Protein AF-A0A2H6N900-F1 (afdb_monomer_lite)

Organism: NCBI:txid3147026

Sequence (113 aa):
GYIKDLFTCTIKRLKAADIDQEVKERAISCMGQIICSLGDNLGSDLSNTLQIFLERLKNEITRLTTVKALTLIAGSPLKIDLRPVLGEGVPILASFLRKNQRALKLGTLSALD

Secondary structure (DSSP, 8-state):
-HHHHHHHHHHHHHH-SSS-HHHHHHHHHHHHHHHHHHGGG-THHHHHHHHHHHHHHHSTTTHHHHHHHHHHHHT-TT----HHHHHHHHHHHHHHTTSS-HHHHHHHHHHH-

pLDDT: mean 94.92, std 4.17, range [68.88, 98.56]

InterPro domains:
  IPR011989 Armadillo-like helical [G3DSA:1.25.10.10] (1-113)
  IPR016024 Armadillo-type fold [SSF48371] (2-112)
  IPR039852 Cullin-associated NEDD8-dissociated protein 1/2 [PTHR12696] (2-113)

Structure (mmCIF, N/CA/C/O backbone):
data_AF-A0A2H6N900-F1
#
_entry.id   AF-A0A2H6N900-F1
#
loop_
_atom_site.group_PDB
_atom_site.id
_atom_site.type_symbol
_atom_site.label_atom_id
_atom_site.label_alt_id
_atom_site.label_comp_id
_atom_site.label_asym_id
_atom_site.label_entity_id
_atom_site.label_seq_id
_atom_site.pdbx_PDB_ins_code
_atom_site.Cartn_x
_atom_site.Cartn_y
_atom_site.Cartn_z
_atom_site.occupancy
_atom_site.B_iso_or_equiv
_atom_site.auth_seq_id
_atom_site.auth_comp_id
_atom_site.auth_asym_id
_atom_site.auth_atom_id
_atom_site.pdbx_PDB_model_num
ATOM 1 N N . GLY A 1 1 ? 17.121 8.178 -16.955 1.00 68.88 1 GLY A N 1
ATOM 2 C CA . GLY A 1 1 ? 16.145 7.497 -17.829 1.00 68.88 1 GLY A CA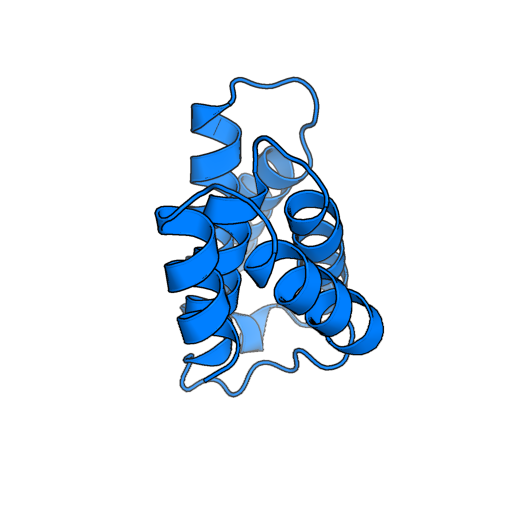 1
ATOM 3 C C . GLY A 1 1 ? 14.810 7.632 -17.151 1.00 68.88 1 GLY A C 1
ATOM 4 O O . GLY A 1 1 ? 14.747 7.318 -15.969 1.00 68.88 1 GLY A O 1
ATOM 5 N N . TYR A 1 2 ? 13.792 8.138 -17.850 1.00 85.38 2 TYR A N 1
ATOM 6 C CA . TYR A 1 2 ? 12.626 8.788 -17.232 1.00 85.38 2 TYR A CA 1
ATOM 7 C C . TYR A 1 2 ? 11.953 7.995 -16.096 1.00 85.38 2 TYR A C 1
ATOM 9 O O . TYR A 1 2 ? 11.584 8.592 -15.091 1.00 85.38 2 TYR A O 1
ATOM 17 N N . ILE A 1 3 ? 11.876 6.661 -16.192 1.00 85.25 3 ILE A N 1
ATOM 18 C CA . ILE A 1 3 ? 11.334 5.785 -15.132 1.00 85.25 3 ILE A CA 1
ATOM 19 C C . ILE A 1 3 ? 12.138 5.906 -13.829 1.00 85.25 3 ILE A C 1
ATOM 21 O O . ILE A 1 3 ? 11.573 6.147 -12.763 1.00 85.25 3 ILE A O 1
ATOM 25 N N . LYS A 1 4 ? 13.468 5.783 -13.911 1.00 86.50 4 LYS A N 1
ATOM 26 C CA . LYS A 1 4 ? 14.364 5.869 -12.750 1.00 86.50 4 LYS A CA 1
ATOM 27 C C . LYS A 1 4 ? 14.331 7.261 -12.125 1.00 86.50 4 LYS A C 1
ATOM 29 O O . LYS A 1 4 ? 14.377 7.376 -10.903 1.00 86.50 4 LYS A O 1
ATOM 34 N N . ASP A 1 5 ? 14.220 8.301 -12.945 1.00 90.00 5 ASP A N 1
ATOM 35 C CA . ASP A 1 5 ? 14.194 9.690 -12.478 1.00 90.00 5 ASP A CA 1
ATOM 36 C C . ASP A 1 5 ? 12.870 9.997 -11.751 1.00 90.00 5 ASP A C 1
ATOM 38 O O . ASP A 1 5 ? 12.887 10.525 -10.635 1.00 90.00 5 ASP A O 1
ATOM 42 N N . LEU A 1 6 ? 11.733 9.562 -12.315 1.00 91.00 6 LEU A N 1
ATOM 43 C CA . LEU A 1 6 ? 10.413 9.640 -11.675 1.00 91.00 6 LEU A CA 1
ATOM 44 C C . LEU A 1 6 ? 10.385 8.876 -10.347 1.00 91.00 6 LEU A C 1
ATOM 46 O O . LEU A 1 6 ? 10.002 9.437 -9.319 1.00 91.00 6 LEU A O 1
ATOM 50 N N . PHE A 1 7 ? 10.848 7.624 -10.344 1.00 94.12 7 PHE A N 1
ATOM 51 C CA . PHE A 1 7 ? 10.925 6.816 -9.129 1.00 94.12 7 PHE A CA 1
ATOM 52 C C . PHE A 1 7 ? 11.801 7.486 -8.060 1.00 94.12 7 PHE A C 1
ATOM 54 O O . PHE A 1 7 ? 11.371 7.640 -6.917 1.00 94.12 7 PHE A O 1
ATOM 61 N N . THR A 1 8 ? 13.001 7.948 -8.433 1.00 92.81 8 THR A N 1
ATOM 62 C CA . THR A 1 8 ? 13.982 8.542 -7.508 1.00 92.81 8 THR A CA 1
ATOM 63 C C . THR A 1 8 ? 13.465 9.819 -6.847 1.00 92.81 8 THR A C 1
ATOM 65 O O . THR A 1 8 ? 13.717 10.058 -5.662 1.00 92.81 8 THR A O 1
ATOM 68 N N . CYS A 1 9 ? 12.734 10.657 -7.579 1.00 92.12 9 CYS A N 1
ATOM 69 C CA . CYS A 1 9 ? 12.135 11.860 -7.007 1.00 92.12 9 CYS A CA 1
ATOM 70 C C . CYS A 1 9 ? 10.997 11.515 -6.035 1.00 92.12 9 CYS A C 1
ATOM 72 O O . CYS A 1 9 ? 10.939 12.068 -4.932 1.00 92.12 9 CYS A O 1
ATOM 74 N N . THR A 1 10 ? 10.137 10.562 -6.396 1.00 94.31 10 THR A N 1
ATOM 75 C CA . THR A 1 10 ? 8.979 10.183 -5.576 1.00 94.31 10 THR A CA 1
ATOM 76 C C . THR A 1 10 ? 9.384 9.405 -4.323 1.00 94.31 10 THR A C 1
ATOM 78 O O . THR A 1 10 ? 8.870 9.686 -3.239 1.00 94.31 10 THR A O 1
ATOM 81 N N . ILE A 1 11 ? 10.356 8.488 -4.412 1.00 95.31 11 ILE A N 1
ATOM 82 C CA . ILE A 1 11 ? 10.799 7.670 -3.269 1.00 95.31 11 ILE A CA 1
ATOM 83 C C . ILE A 1 11 ? 11.407 8.525 -2.148 1.00 95.31 11 ILE A C 1
ATOM 85 O O . ILE A 1 11 ? 11.205 8.228 -0.971 1.00 95.31 11 ILE A O 1
ATOM 89 N N . LYS A 1 12 ? 12.088 9.631 -2.487 1.00 94.69 12 LYS A N 1
ATOM 90 C CA . LYS A 1 12 ? 12.606 10.595 -1.500 1.00 94.69 12 LYS A CA 1
ATOM 91 C C . LYS A 1 12 ? 11.477 11.209 -0.672 1.00 94.69 12 LYS A C 1
ATOM 93 O O . LYS A 1 12 ? 11.602 11.317 0.545 1.00 94.69 12 LYS A O 1
ATOM 98 N N . ARG A 1 13 ? 10.364 11.574 -1.317 1.00 93.94 13 ARG A N 1
ATOM 99 C CA . ARG A 1 13 ? 9.182 12.130 -0.638 1.00 93.94 13 ARG A CA 1
ATOM 100 C C . ARG A 1 13 ? 8.422 11.064 0.144 1.00 93.94 13 ARG A C 1
ATOM 102 O O . A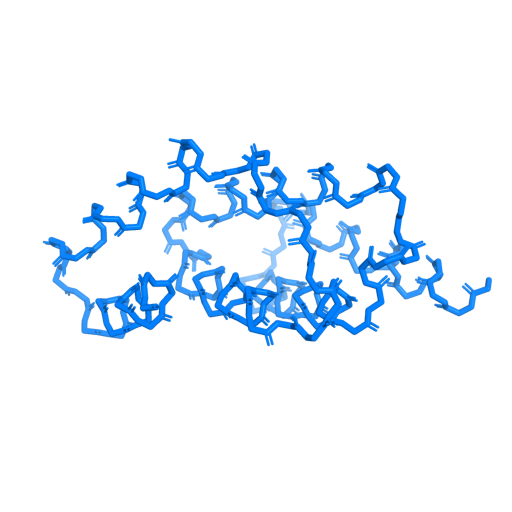RG A 1 13 ? 8.009 11.331 1.264 1.00 93.94 13 ARG A O 1
ATOM 109 N N . LEU A 1 14 ? 8.313 9.850 -0.394 1.00 94.31 14 LEU A N 1
ATOM 110 C CA . LEU A 1 14 ? 7.649 8.730 0.277 1.00 94.31 14 LEU A CA 1
ATOM 111 C C . LEU A 1 14 ? 8.353 8.319 1.585 1.00 94.31 14 LEU A C 1
ATOM 113 O O . LEU A 1 14 ? 7.695 7.950 2.561 1.00 94.31 14 LEU A O 1
ATOM 117 N N . LYS A 1 15 ? 9.689 8.401 1.622 1.00 93.62 15 LYS A N 1
ATOM 118 C CA . LYS A 1 15 ? 10.508 8.097 2.808 1.00 93.62 15 LYS A CA 1
ATOM 119 C C . LYS A 1 15 ? 10.503 9.213 3.857 1.00 93.62 15 LYS A C 1
ATOM 121 O O . LYS A 1 15 ? 10.711 8.930 5.033 1.00 93.62 15 LYS A O 1
ATOM 126 N N . ALA A 1 16 ? 10.246 10.460 3.468 1.00 91.69 16 ALA A N 1
ATOM 127 C CA . ALA A 1 16 ? 10.325 11.596 4.379 1.00 91.69 16 ALA A CA 1
ATOM 128 C C . ALA A 1 16 ? 9.275 11.507 5.505 1.00 91.69 16 ALA A C 1
ATOM 130 O O . ALA A 1 16 ? 8.072 11.398 5.262 1.00 91.69 16 ALA A O 1
ATOM 131 N N . ALA A 1 17 ? 9.739 11.545 6.756 1.00 80.50 17 ALA A N 1
ATOM 132 C CA . ALA A 1 17 ? 8.877 11.517 7.936 1.00 80.50 17 ALA A CA 1
ATOM 133 C C . ALA A 1 17 ? 8.423 12.919 8.366 1.00 80.50 17 ALA A C 1
ATOM 135 O O . ALA A 1 17 ? 7.294 13.068 8.829 1.00 80.50 17 ALA A O 1
ATOM 136 N N . ASP A 1 18 ? 9.262 13.934 8.157 1.00 86.88 18 ASP A N 1
ATOM 137 C CA . ASP A 1 18 ? 9.040 15.308 8.617 1.00 86.88 18 ASP A CA 1
ATOM 138 C C . ASP A 1 18 ? 8.730 16.247 7.445 1.00 86.88 18 ASP A C 1
ATOM 140 O O . ASP A 1 18 ? 9.508 17.108 7.046 1.00 86.88 18 ASP A O 1
ATOM 144 N N . ILE A 1 19 ? 7.604 15.967 6.796 1.00 90.50 19 ILE A N 1
ATOM 145 C CA . ILE A 1 19 ? 7.022 16.811 5.755 1.00 90.50 19 ILE A CA 1
ATOM 146 C C . ILE A 1 19 ? 5.518 16.906 5.983 1.00 90.50 19 ILE A C 1
ATOM 148 O O . ILE A 1 19 ? 4.923 16.069 6.679 1.00 90.50 19 ILE A O 1
ATOM 152 N N . ASP A 1 20 ? 4.929 17.912 5.351 1.00 93.75 20 ASP A N 1
ATOM 153 C CA . ASP A 1 20 ? 3.497 18.157 5.353 1.00 93.75 20 ASP A CA 1
ATOM 154 C C . ASP A 1 20 ? 2.675 16.909 4.967 1.00 93.75 20 ASP A C 1
ATOM 156 O O . ASP A 1 20 ? 3.090 16.085 4.140 1.00 93.75 20 ASP A O 1
ATOM 160 N N . GLN A 1 21 ? 1.508 16.760 5.599 1.00 91.56 21 GLN A N 1
ATOM 161 C CA . GLN A 1 21 ? 0.627 15.608 5.418 1.00 91.56 21 GLN A CA 1
ATOM 162 C C . GLN A 1 21 ? 0.160 15.457 3.967 1.00 91.56 21 GLN A C 1
ATOM 164 O O . GLN A 1 21 ? 0.190 14.342 3.439 1.00 91.56 21 GLN A O 1
ATOM 169 N N . GLU A 1 22 ? -0.241 16.547 3.313 1.00 93.81 22 GLU A N 1
ATOM 170 C CA . GLU A 1 22 ? -0.738 16.495 1.939 1.00 93.81 22 GLU A CA 1
ATOM 171 C C . GLU A 1 22 ? 0.370 16.006 1.002 1.00 93.81 22 GLU A C 1
ATOM 173 O O . GLU A 1 22 ? 0.152 15.147 0.144 1.00 93.81 22 GLU A O 1
ATOM 178 N N . VAL A 1 23 ? 1.605 16.458 1.235 1.00 93.69 23 VAL A N 1
ATOM 179 C CA . VAL A 1 23 ? 2.773 16.008 0.469 1.00 93.69 23 VAL A CA 1
ATOM 180 C C . VAL A 1 23 ? 3.043 14.513 0.681 1.00 93.69 23 VAL A C 1
ATOM 182 O O . VAL A 1 23 ? 3.361 13.815 -0.287 1.00 93.69 23 VAL A O 1
ATOM 185 N N . LYS A 1 24 ? 2.871 13.979 1.901 1.00 93.19 24 LYS A N 1
ATOM 186 C CA . LYS A 1 24 ? 2.988 12.527 2.165 1.00 93.19 24 LYS A CA 1
ATOM 187 C C . LYS A 1 24 ? 1.946 11.733 1.392 1.00 93.19 24 LYS A C 1
ATOM 189 O O . LYS A 1 24 ? 2.281 10.752 0.728 1.00 93.19 24 LYS A O 1
ATOM 194 N N . GLU A 1 25 ? 0.689 12.156 1.457 1.00 96.12 25 GLU A N 1
ATOM 195 C CA . GLU A 1 25 ? -0.415 11.477 0.777 1.00 96.12 25 GLU A CA 1
ATOM 196 C C . GLU A 1 25 ? -0.252 11.517 -0.749 1.00 96.12 25 GLU A C 1
ATOM 198 O O . GLU A 1 25 ? -0.473 10.508 -1.436 1.00 96.12 25 GLU A O 1
ATOM 203 N N . ARG A 1 26 ? 0.223 12.645 -1.289 1.00 97.00 26 ARG A N 1
ATOM 204 C CA . ARG A 1 26 ? 0.577 12.771 -2.707 1.00 97.00 26 ARG A CA 1
ATOM 205 C C . ARG A 1 26 ? 1.743 11.871 -3.092 1.00 97.00 26 ARG A C 1
ATOM 207 O O . ARG A 1 26 ? 1.671 11.242 -4.146 1.00 97.00 26 ARG A O 1
ATOM 214 N N . ALA A 1 27 ? 2.766 11.744 -2.249 1.00 97.12 27 ALA A N 1
ATOM 215 C CA . ALA A 1 27 ? 3.887 10.841 -2.502 1.00 97.12 27 ALA A CA 1
ATOM 216 C C . ALA A 1 27 ? 3.450 9.366 -2.537 1.00 97.12 27 ALA A C 1
ATOM 218 O O . ALA A 1 27 ? 3.867 8.634 -3.434 1.00 97.12 27 ALA A O 1
ATOM 219 N N . ILE A 1 28 ? 2.572 8.943 -1.618 1.00 98.25 28 ILE A N 1
ATOM 220 C CA . ILE A 1 28 ? 1.998 7.584 -1.601 1.00 98.25 28 ILE A CA 1
ATOM 221 C C . ILE A 1 28 ? 1.193 7.329 -2.874 1.00 98.25 28 ILE A C 1
ATOM 223 O O . ILE A 1 28 ? 1.415 6.333 -3.560 1.00 98.25 28 ILE A O 1
ATOM 227 N N . SER A 1 29 ? 0.297 8.254 -3.224 1.00 98.19 29 SER A N 1
ATOM 228 C CA . SER A 1 29 ? -0.550 8.131 -4.415 1.00 98.19 29 SER A CA 1
ATOM 229 C C . SER A 1 29 ? 0.283 8.077 -5.700 1.00 98.19 29 SER A C 1
ATOM 231 O O . SER A 1 29 ? 0.051 7.231 -6.560 1.00 98.19 29 SER A O 1
ATOM 233 N N . CYS A 1 30 ? 1.287 8.953 -5.812 1.00 97.75 30 CYS A N 1
ATOM 234 C CA . CYS A 1 30 ? 2.193 9.003 -6.955 1.00 97.75 30 CYS A CA 1
ATOM 235 C C . CYS A 1 30 ? 3.024 7.721 -7.070 1.00 97.75 30 CYS A C 1
ATOM 237 O O . CYS A 1 30 ? 3.100 7.144 -8.153 1.00 97.75 30 CYS A O 1
ATOM 239 N N . MET A 1 31 ? 3.589 7.223 -5.966 1.00 98.19 31 MET A N 1
ATOM 240 C CA . MET A 1 31 ? 4.336 5.966 -6.004 1.00 98.19 31 MET A CA 1
ATOM 241 C C . MET A 1 31 ? 3.429 4.777 -6.338 1.00 98.19 31 MET A C 1
ATOM 243 O O . MET A 1 31 ? 3.843 3.893 -7.080 1.00 98.19 31 MET A O 1
ATOM 247 N N . GLY A 1 32 ? 2.180 4.775 -5.862 1.00 98.00 32 GLY A N 1
ATOM 248 C CA . GLY A 1 32 ? 1.197 3.754 -6.222 1.00 98.00 32 GLY A CA 1
ATOM 249 C C . GLY A 1 32 ? 0.951 3.696 -7.730 1.00 98.00 32 GLY A C 1
ATOM 250 O O . GLY A 1 32 ? 0.953 2.614 -8.309 1.00 98.00 32 GLY A O 1
ATOM 251 N N . GLN A 1 33 ? 0.834 4.856 -8.381 1.00 97.69 33 GLN A N 1
ATOM 252 C CA . GLN A 1 33 ? 0.715 4.958 -9.841 1.00 97.69 33 GLN A CA 1
ATOM 253 C C . GLN A 1 33 ? 1.976 4.485 -10.575 1.00 97.69 33 GLN A C 1
ATOM 255 O O . GLN A 1 33 ? 1.869 3.770 -11.572 1.00 97.69 33 GLN A O 1
ATOM 260 N N . ILE A 1 34 ? 3.163 4.839 -10.066 1.00 96.62 34 ILE A N 1
ATOM 261 C CA . ILE A 1 34 ? 4.443 4.373 -10.619 1.00 96.62 34 ILE A CA 1
ATOM 262 C C . ILE A 1 34 ? 4.518 2.845 -10.553 1.00 96.62 34 ILE A C 1
ATOM 264 O O . ILE A 1 34 ? 4.797 2.220 -11.567 1.00 96.62 34 ILE A O 1
ATOM 268 N N . ILE A 1 35 ? 4.219 2.229 -9.406 1.00 97.00 35 ILE A N 1
ATOM 269 C CA . ILE A 1 35 ? 4.236 0.764 -9.269 1.00 97.00 35 ILE A CA 1
ATOM 270 C C . ILE A 1 35 ? 3.166 0.123 -10.165 1.00 97.00 35 ILE A C 1
ATOM 272 O O . ILE A 1 35 ? 3.449 -0.858 -10.846 1.00 97.00 35 ILE A O 1
ATOM 276 N N . CYS A 1 36 ? 1.956 0.686 -10.206 1.00 97.06 36 CYS A N 1
ATOM 277 C CA . CYS A 1 36 ? 0.862 0.171 -11.028 1.00 97.06 36 CYS A CA 1
ATOM 278 C C . CYS A 1 36 ? 1.195 0.167 -12.528 1.00 97.06 36 CYS A C 1
ATOM 280 O O . CYS A 1 36 ? 0.762 -0.740 -13.236 1.00 97.06 36 CYS A O 1
ATOM 282 N N . SER A 1 37 ? 1.933 1.172 -13.005 1.00 95.81 37 SER A N 1
ATOM 283 C CA . SER A 1 37 ? 2.197 1.375 -14.436 1.00 95.81 37 SER A CA 1
ATOM 284 C C . SER A 1 37 ? 3.571 0.882 -14.888 1.00 95.81 37 SER A C 1
ATOM 286 O O . SER A 1 37 ? 3.754 0.618 -16.069 1.00 95.81 37 SER A O 1
ATOM 288 N N . LEU A 1 38 ? 4.544 0.815 -13.974 1.00 94.62 38 LEU A N 1
ATOM 289 C CA . LEU A 1 38 ? 5.969 0.618 -14.277 1.00 94.62 38 LEU A CA 1
ATOM 290 C C . LEU A 1 38 ? 6.653 -0.362 -13.306 1.00 94.62 38 LEU A C 1
ATOM 292 O O . LEU A 1 38 ? 7.882 -0.435 -13.271 1.00 94.62 38 LEU A O 1
ATOM 296 N N . GLY A 1 39 ? 5.897 -1.067 -12.458 1.00 93.38 39 GLY A N 1
ATOM 297 C CA . GLY A 1 39 ? 6.450 -1.899 -11.384 1.00 93.38 39 GLY A CA 1
ATOM 298 C C . GLY A 1 39 ? 7.300 -3.079 -11.866 1.00 93.38 39 GLY A C 1
ATOM 299 O O . GLY A 1 39 ? 8.226 -3.488 -11.168 1.00 93.38 39 GLY A O 1
ATOM 300 N N . ASP A 1 40 ? 7.047 -3.565 -13.079 1.00 93.06 40 ASP A N 1
ATOM 301 C CA . ASP A 1 40 ? 7.836 -4.578 -13.793 1.00 93.06 40 ASP A CA 1
ATOM 302 C C . ASP A 1 40 ? 9.263 -4.107 -14.140 1.00 93.06 40 ASP A C 1
ATOM 304 O O . ASP A 1 40 ? 10.175 -4.920 -14.276 1.00 93.06 40 ASP A O 1
ATOM 308 N N . ASN A 1 41 ? 9.481 -2.791 -14.200 1.00 92.00 41 ASN A N 1
ATOM 309 C CA . ASN A 1 41 ? 10.771 -2.161 -14.481 1.00 92.00 41 ASN A CA 1
ATOM 310 C C . ASN A 1 41 ? 11.526 -1.709 -13.213 1.00 92.00 41 ASN A C 1
ATOM 312 O O . ASN A 1 41 ? 12.619 -1.151 -13.319 1.00 92.00 41 ASN A O 1
ATOM 316 N N . LEU A 1 42 ? 10.969 -1.922 -12.012 1.00 90.81 42 LEU A N 1
ATOM 317 C CA . LEU A 1 42 ? 11.585 -1.477 -10.751 1.00 90.81 42 LEU A CA 1
ATOM 318 C C . LEU A 1 42 ? 12.583 -2.484 -10.156 1.00 90.81 42 LEU A C 1
ATOM 320 O O . LEU A 1 42 ? 13.382 -2.116 -9.294 1.00 90.81 42 LEU A O 1
ATOM 324 N N . GLY A 1 43 ? 12.564 -3.748 -10.588 1.00 89.62 43 GLY A N 1
ATOM 325 C CA . GLY A 1 43 ? 13.490 -4.774 -10.098 1.00 89.62 43 GLY A CA 1
ATOM 326 C C . GLY A 1 43 ? 13.503 -4.884 -8.565 1.00 89.62 43 GLY A C 1
ATOM 327 O O . GLY A 1 43 ? 12.459 -5.030 -7.929 1.00 89.62 43 GLY A O 1
ATOM 328 N N . SER A 1 44 ? 14.687 -4.790 -7.953 1.00 89.19 44 SER A N 1
ATOM 329 C CA . SER A 1 44 ? 14.861 -4.892 -6.495 1.00 89.19 44 SER A CA 1
ATOM 330 C C . SER A 1 44 ? 14.234 -3.739 -5.701 1.00 89.19 44 SER A C 1
ATOM 332 O O . SER A 1 44 ? 13.945 -3.904 -4.514 1.00 89.19 44 SER A O 1
ATOM 334 N N . ASP A 1 45 ? 14.004 -2.581 -6.327 1.00 93.38 45 ASP A N 1
ATOM 335 C CA . ASP A 1 45 ? 13.429 -1.417 -5.644 1.00 93.38 45 ASP A CA 1
ATOM 336 C C . ASP A 1 45 ? 11.947 -1.612 -5.302 1.00 93.38 45 ASP A C 1
ATOM 338 O O . ASP A 1 45 ? 11.445 -0.996 -4.354 1.00 93.38 45 ASP A O 1
ATOM 342 N N . LEU A 1 46 ? 11.252 -2.503 -6.017 1.00 94.75 46 LEU A N 1
ATOM 343 C CA . LEU A 1 46 ? 9.844 -2.808 -5.779 1.00 94.75 46 LEU A CA 1
ATOM 344 C C . LEU A 1 46 ? 9.617 -3.326 -4.354 1.00 94.75 46 LEU A C 1
ATOM 346 O O . LEU A 1 46 ? 8.820 -2.749 -3.618 1.00 94.75 46 LEU A O 1
ATOM 350 N N . SER A 1 47 ? 10.349 -4.367 -3.945 1.00 94.31 47 SER A N 1
ATOM 351 C CA . SER A 1 47 ? 10.186 -4.988 -2.622 1.00 94.31 47 SER A CA 1
ATOM 352 C C . SER A 1 47 ? 10.415 -3.975 -1.496 1.00 94.31 47 SER A C 1
ATOM 354 O O . SER A 1 47 ? 9.574 -3.818 -0.611 1.00 94.31 47 SER A O 1
ATOM 356 N N . ASN A 1 48 ? 11.498 -3.195 -1.588 1.00 95.25 48 ASN A N 1
ATOM 357 C CA . ASN A 1 48 ? 11.808 -2.139 -0.622 1.00 95.25 48 ASN A CA 1
ATOM 358 C C . ASN A 1 48 ? 10.706 -1.073 -0.563 1.00 95.25 48 ASN A C 1
ATOM 360 O O . ASN A 1 48 ? 10.374 -0.571 0.510 1.00 95.25 48 ASN A O 1
ATOM 364 N N . THR A 1 49 ? 10.119 -0.726 -1.708 1.00 97.00 49 THR A N 1
ATOM 365 C CA . THR A 1 49 ? 9.038 0.262 -1.768 1.00 97.00 49 THR A CA 1
ATOM 366 C C . THR A 1 49 ? 7.747 -0.280 -1.162 1.00 97.00 49 THR A C 1
ATOM 368 O O . THR A 1 49 ? 7.082 0.442 -0.421 1.00 97.00 49 THR A O 1
ATOM 371 N N . LEU A 1 50 ? 7.419 -1.554 -1.393 1.00 97.19 50 LEU A N 1
ATOM 372 C CA . LEU A 1 50 ? 6.267 -2.208 -0.769 1.00 97.19 50 LEU A CA 1
ATOM 373 C C . LEU A 1 50 ? 6.396 -2.245 0.762 1.00 97.19 50 LEU A C 1
ATOM 375 O O . LEU A 1 50 ? 5.415 -1.980 1.455 1.00 97.19 50 LEU A O 1
ATOM 379 N N . GLN A 1 51 ? 7.596 -2.470 1.305 1.00 96.75 51 GLN A N 1
ATOM 380 C CA . GLN A 1 51 ? 7.815 -2.385 2.757 1.00 96.75 51 GLN A CA 1
ATOM 381 C C . GLN A 1 51 ? 7.523 -0.981 3.307 1.00 96.75 51 GLN A C 1
ATOM 383 O O . GLN A 1 51 ? 6.881 -0.842 4.346 1.00 96.75 51 GLN A O 1
ATOM 388 N N . ILE A 1 52 ? 7.877 0.076 2.572 1.00 97.12 52 ILE A N 1
ATOM 389 C CA . ILE A 1 52 ? 7.520 1.446 2.972 1.00 97.12 52 ILE A CA 1
ATOM 390 C C . ILE A 1 52 ? 5.999 1.640 2.935 1.00 97.12 52 ILE A C 1
ATOM 392 O O . ILE A 1 52 ? 5.441 2.274 3.827 1.00 97.12 52 ILE A O 1
ATOM 396 N N . PHE A 1 53 ? 5.294 1.074 1.949 1.00 98.06 53 PHE A N 1
ATOM 397 C CA . PHE A 1 53 ? 3.826 1.079 1.953 1.00 98.06 53 PHE A CA 1
ATOM 398 C C . PHE A 1 53 ? 3.272 0.387 3.198 1.00 98.06 53 PHE A C 1
ATOM 400 O O . PHE A 1 53 ? 2.355 0.913 3.819 1.00 98.06 53 PHE A O 1
ATOM 407 N N . LEU A 1 54 ? 3.847 -0.736 3.620 1.00 97.88 54 LEU A N 1
ATOM 408 C CA . LEU A 1 54 ? 3.431 -1.426 4.838 1.00 97.88 54 LEU A CA 1
ATOM 409 C C . LEU A 1 54 ? 3.625 -0.555 6.095 1.00 97.88 54 LEU A C 1
ATOM 411 O O . LEU A 1 54 ? 2.744 -0.505 6.953 1.00 97.88 54 LEU A O 1
ATOM 415 N N . GLU A 1 55 ? 4.715 0.209 6.184 1.00 96.94 55 GLU A N 1
ATOM 416 C CA . GLU A 1 55 ? 4.910 1.204 7.249 1.00 96.94 55 GLU A CA 1
ATOM 417 C C . GLU A 1 55 ? 3.867 2.334 7.188 1.00 96.94 55 GLU A C 1
ATOM 419 O O . GLU A 1 55 ? 3.276 2.707 8.207 1.00 96.94 55 GLU A O 1
ATOM 424 N N . ARG A 1 56 ? 3.585 2.865 5.990 1.00 97.19 56 ARG A N 1
ATOM 425 C CA . ARG A 1 56 ? 2.558 3.905 5.789 1.00 97.19 56 ARG A CA 1
ATOM 426 C C . ARG A 1 56 ? 1.144 3.397 6.053 1.00 97.19 56 ARG A C 1
ATOM 428 O O . ARG A 1 56 ? 0.300 4.182 6.488 1.00 97.19 56 ARG A O 1
ATOM 435 N N . LEU A 1 57 ? 0.900 2.103 5.876 1.00 98.00 57 LEU 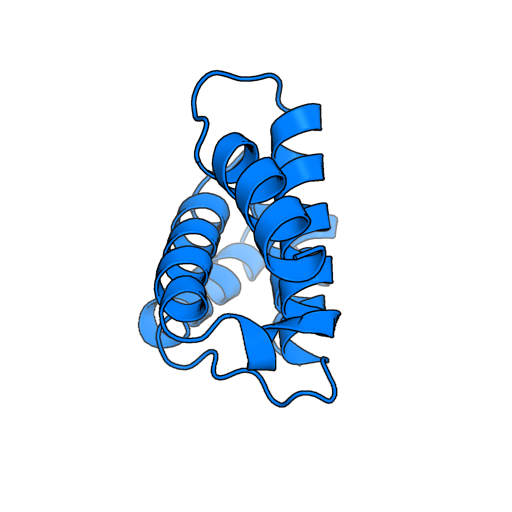A N 1
ATOM 436 C CA . LEU A 1 57 ? -0.364 1.456 6.205 1.00 98.00 57 LEU A CA 1
ATOM 437 C C . LEU A 1 57 ? -0.603 1.446 7.720 1.00 98.00 57 LEU A C 1
ATOM 439 O O . LEU A 1 57 ? -1.726 1.669 8.161 1.00 98.00 57 LEU A O 1
ATOM 443 N N . LYS A 1 58 ? 0.447 1.239 8.526 1.00 97.06 58 LYS A N 1
ATOM 444 C CA . LYS A 1 58 ? 0.366 1.240 10.001 1.00 97.06 58 LYS A CA 1
ATOM 445 C C . LYS A 1 58 ? 0.125 2.638 10.582 1.00 97.06 58 LYS A C 1
ATOM 447 O O . LYS A 1 58 ? -0.414 2.762 11.681 1.00 97.06 58 LYS A O 1
ATOM 452 N N . ASN A 1 59 ? 0.506 3.690 9.859 1.00 95.31 59 ASN A N 1
ATOM 453 C CA . ASN A 1 59 ? 0.405 5.068 10.329 1.00 95.31 59 ASN A CA 1
ATOM 454 C C . ASN A 1 59 ? -1.017 5.637 10.155 1.00 95.31 59 ASN A C 1
ATOM 456 O O . ASN A 1 59 ? -1.597 5.606 9.071 1.00 95.31 59 ASN A O 1
ATOM 460 N N . GLU A 1 60 ? -1.570 6.194 11.236 1.00 93.75 60 GLU A N 1
ATOM 461 C CA . GLU A 1 60 ? -2.936 6.723 11.292 1.00 93.75 60 GLU A CA 1
ATOM 462 C C . GLU A 1 60 ? -3.243 7.805 10.260 1.00 93.75 60 GLU A C 1
ATOM 464 O O . GLU A 1 60 ? -4.345 7.829 9.711 1.00 93.75 60 GLU A O 1
ATOM 469 N N . ILE A 1 61 ? -2.263 8.651 9.969 1.00 92.56 61 ILE A N 1
ATOM 470 C CA . ILE A 1 61 ? -2.404 9.760 9.033 1.00 92.56 61 ILE A CA 1
ATOM 471 C C . ILE A 1 61 ? -2.480 9.215 7.602 1.00 92.56 61 ILE A C 1
ATOM 473 O O . ILE A 1 61 ? -3.326 9.616 6.812 1.00 92.56 61 ILE A O 1
ATOM 477 N N . THR A 1 62 ? -1.629 8.243 7.266 1.00 96.75 62 THR A N 1
ATOM 478 C CA . THR A 1 62 ? -1.444 7.791 5.880 1.00 96.75 62 THR A CA 1
ATOM 479 C C . THR A 1 62 ? -2.211 6.523 5.508 1.00 96.75 62 THR A C 1
ATOM 481 O O . THR A 1 62 ? -2.258 6.172 4.324 1.00 96.75 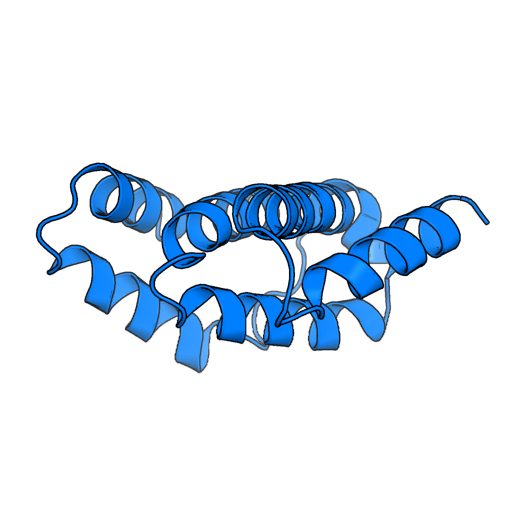62 THR A O 1
ATOM 484 N N . ARG A 1 63 ? -2.830 5.823 6.469 1.00 97.50 63 ARG A N 1
ATOM 485 C CA . ARG A 1 63 ? -3.435 4.500 6.235 1.00 97.50 63 ARG A CA 1
ATOM 486 C C . ARG A 1 63 ? -4.472 4.478 5.121 1.00 97.50 63 ARG A C 1
ATOM 488 O O . ARG A 1 63 ? -4.396 3.611 4.261 1.00 97.50 63 ARG A O 1
ATOM 495 N N . LEU A 1 64 ? -5.400 5.437 5.076 1.00 98.31 64 LEU A N 1
ATOM 496 C CA . LEU A 1 64 ? -6.464 5.443 4.066 1.00 98.31 64 LEU A CA 1
ATOM 497 C C . LEU A 1 64 ? -5.897 5.615 2.652 1.00 98.31 64 LEU A C 1
ATOM 499 O O . LEU A 1 64 ? -6.286 4.900 1.731 1.00 98.31 64 LEU A O 1
ATOM 503 N N . THR A 1 65 ? -4.966 6.549 2.479 1.00 98.50 65 THR A N 1
ATOM 504 C CA . THR A 1 65 ? -4.308 6.789 1.189 1.00 98.50 65 THR A CA 1
ATOM 505 C C . THR A 1 65 ? -3.482 5.579 0.762 1.00 98.50 65 THR A C 1
ATOM 507 O O . THR A 1 65 ? -3.492 5.203 -0.408 1.00 98.50 65 THR A O 1
ATOM 510 N N . THR A 1 66 ? -2.849 4.904 1.721 1.00 98.56 66 THR A N 1
ATOM 511 C CA . THR A 1 66 ? -2.091 3.674 1.468 1.00 98.56 66 THR A CA 1
ATOM 512 C C . THR A 1 66 ? -2.998 2.516 1.048 1.00 98.56 66 THR A C 1
ATOM 514 O O . THR A 1 66 ? -2.669 1.821 0.093 1.00 98.56 66 THR A O 1
ATOM 517 N N . VAL A 1 67 ? -4.165 2.344 1.681 1.00 98.56 67 VAL A N 1
ATOM 518 C CA . VAL A 1 67 ? -5.173 1.341 1.285 1.00 98.56 67 VAL A CA 1
ATOM 519 C C . VAL A 1 67 ? -5.585 1.529 -0.176 1.00 98.56 67 VAL A C 1
ATOM 521 O O . VAL A 1 67 ? -5.539 0.584 -0.962 1.00 98.56 67 VAL A O 1
ATOM 524 N N . LYS A 1 68 ? -5.921 2.764 -0.571 1.00 98.56 68 LYS A N 1
ATOM 525 C CA . LYS A 1 68 ? -6.301 3.082 -1.959 1.00 98.56 68 LYS A CA 1
ATOM 526 C C . LYS A 1 68 ? -5.174 2.778 -2.945 1.00 98.56 68 LYS A C 1
ATOM 528 O O . LYS A 1 68 ? -5.419 2.228 -4.014 1.00 98.56 68 LYS A O 1
ATOM 533 N N . ALA A 1 69 ? -3.942 3.123 -2.583 1.00 98.44 69 ALA A N 1
ATOM 534 C CA . ALA A 1 69 ? -2.790 2.892 -3.439 1.00 98.44 69 ALA A CA 1
ATOM 535 C C . ALA A 1 69 ? -2.441 1.394 -3.559 1.00 98.44 69 ALA A C 1
ATOM 537 O O . ALA A 1 69 ? -2.111 0.946 -4.650 1.00 98.44 69 ALA A O 1
ATOM 538 N N . LEU A 1 70 ? -2.582 0.600 -2.491 1.00 97.94 70 LEU A N 1
ATOM 539 C CA . LEU A 1 70 ? -2.433 -0.861 -2.556 1.00 97.94 70 LEU A CA 1
ATOM 540 C C . LEU A 1 70 ? -3.528 -1.515 -3.405 1.00 97.94 70 LEU A C 1
ATOM 542 O O . LEU A 1 70 ? -3.217 -2.403 -4.191 1.00 97.94 70 LEU A O 1
ATOM 546 N N . THR A 1 71 ? -4.771 -1.034 -3.305 1.00 98.00 71 THR A N 1
ATOM 547 C CA . THR A 1 71 ? -5.890 -1.493 -4.153 1.00 98.00 71 THR A CA 1
ATOM 548 C C . THR A 1 71 ? -5.575 -1.270 -5.634 1.00 98.00 71 THR A C 1
ATOM 550 O O . THR A 1 71 ? -5.722 -2.170 -6.454 1.00 98.00 71 THR A O 1
ATOM 553 N N . LEU A 1 72 ? -5.069 -0.079 -5.972 1.00 97.94 72 LEU A N 1
ATOM 554 C CA . LEU A 1 72 ? -4.629 0.250 -7.327 1.00 97.94 72 LEU A CA 1
ATOM 555 C C . LEU A 1 72 ? -3.525 -0.699 -7.818 1.00 97.94 72 LEU A C 1
ATOM 557 O O . LEU A 1 72 ? -3.604 -1.196 -8.936 1.00 97.94 72 LEU A O 1
ATOM 561 N N . ILE A 1 73 ? -2.499 -0.945 -6.996 1.00 97.31 73 ILE A N 1
ATOM 562 C CA . ILE A 1 73 ? -1.386 -1.829 -7.370 1.00 97.31 73 ILE A CA 1
ATOM 563 C C . ILE A 1 73 ? -1.879 -3.267 -7.576 1.00 97.31 73 ILE A C 1
ATOM 565 O O . ILE A 1 73 ? -1.477 -3.906 -8.546 1.00 97.31 73 ILE A O 1
ATOM 569 N N . ALA A 1 74 ? -2.751 -3.767 -6.697 1.00 95.50 74 ALA A N 1
ATOM 570 C CA . ALA A 1 74 ? -3.313 -5.114 -6.794 1.00 95.50 74 ALA A CA 1
ATOM 571 C C . ALA A 1 74 ? -4.145 -5.308 -8.075 1.00 95.50 74 ALA A C 1
ATOM 573 O O . ALA A 1 74 ? -4.085 -6.371 -8.687 1.00 95.50 74 ALA A O 1
ATOM 574 N N . GLY A 1 75 ? -4.855 -4.265 -8.518 1.00 95.12 75 GLY A N 1
ATOM 575 C CA . GLY A 1 75 ? -5.605 -4.259 -9.776 1.00 95.12 75 GLY A CA 1
ATOM 576 C C . GLY A 1 75 ? -4.762 -4.039 -11.039 1.00 95.12 75 GLY A C 1
ATOM 577 O O . GLY A 1 75 ? -5.320 -3.987 -12.135 1.00 95.12 75 GLY A O 1
ATOM 578 N N . SER A 1 76 ? -3.438 -3.880 -10.924 1.00 96.50 76 SER A N 1
ATOM 579 C CA . SER A 1 76 ? -2.569 -3.631 -12.077 1.00 96.50 76 SER A CA 1
ATOM 580 C C . SER A 1 76 ? -2.519 -4.837 -13.032 1.00 96.50 76 SER A C 1
ATOM 582 O O . SER A 1 76 ? -2.333 -5.975 -12.585 1.00 96.50 76 SER A O 1
ATOM 584 N N . PRO A 1 77 ? -2.552 -4.616 -14.363 1.00 95.00 77 PRO A N 1
ATOM 585 C CA . PRO A 1 77 ? -2.367 -5.688 -15.341 1.00 95.00 77 PRO A CA 1
ATOM 586 C C . PRO A 1 77 ? -0.954 -6.298 -15.312 1.00 95.00 77 PRO A C 1
ATOM 588 O O . PRO A 1 77 ? -0.751 -7.380 -15.862 1.00 95.00 77 PRO A O 1
ATOM 591 N N . LEU A 1 78 ? 0.016 -5.640 -14.662 1.00 94.69 78 LEU A N 1
ATOM 592 C CA . LEU A 1 78 ? 1.412 -6.086 -14.579 1.00 94.69 78 LEU A CA 1
ATOM 593 C C . LEU A 1 78 ? 1.621 -7.289 -13.649 1.00 94.69 78 LEU A C 1
ATOM 595 O O . LEU A 1 78 ? 2.718 -7.842 -13.623 1.00 94.69 78 LEU A O 1
ATOM 599 N N . LYS A 1 79 ? 0.594 -7.702 -12.887 1.00 90.06 79 LYS A N 1
ATOM 600 C CA . LYS A 1 79 ? 0.671 -8.814 -11.918 1.00 90.06 79 LYS A CA 1
ATOM 601 C C . LYS A 1 79 ? 1.845 -8.648 -10.944 1.00 90.06 79 LYS A C 1
ATOM 603 O O . LYS A 1 79 ? 2.651 -9.558 -10.751 1.00 90.06 79 LYS A O 1
ATOM 608 N N . ILE A 1 80 ? 1.939 -7.458 -10.351 1.00 94.19 80 ILE A N 1
ATOM 609 C CA . ILE A 1 80 ? 2.979 -7.104 -9.383 1.00 94.19 80 ILE A CA 1
ATOM 610 C C . ILE A 1 80 ? 2.969 -8.089 -8.209 1.00 94.19 80 ILE A C 1
ATOM 612 O O . ILE A 1 80 ? 1.923 -8.366 -7.622 1.00 94.19 80 ILE A O 1
ATOM 616 N N . ASP A 1 81 ? 4.145 -8.599 -7.844 1.00 91.75 81 ASP A N 1
ATOM 617 C CA . ASP A 1 81 ? 4.275 -9.512 -6.713 1.00 91.75 81 ASP A CA 1
ATOM 618 C C . ASP A 1 81 ? 4.140 -8.769 -5.375 1.00 91.75 81 ASP A C 1
ATOM 620 O O . ASP A 1 81 ? 5.069 -8.111 -4.906 1.00 91.75 81 ASP A O 1
ATOM 624 N N . LEU A 1 82 ? 2.971 -8.901 -4.746 1.00 94.38 82 LEU A N 1
ATOM 625 C CA . LEU A 1 82 ? 2.672 -8.319 -3.436 1.00 94.38 82 LEU A CA 1
ATOM 626 C C . LEU A 1 82 ? 2.977 -9.255 -2.259 1.00 94.38 82 LEU A C 1
ATOM 628 O O . LEU A 1 82 ? 2.900 -8.819 -1.106 1.00 94.38 82 LEU A O 1
ATOM 632 N N . ARG A 1 83 ? 3.372 -10.515 -2.506 1.00 93.06 83 ARG A N 1
ATOM 633 C CA . ARG A 1 83 ? 3.652 -11.511 -1.451 1.00 93.06 83 ARG A CA 1
ATOM 634 C C . ARG A 1 83 ? 4.553 -10.999 -0.317 1.00 93.06 83 ARG A C 1
ATOM 636 O O . ARG A 1 83 ? 4.240 -11.335 0.826 1.00 93.06 83 ARG A O 1
ATOM 643 N N . PRO A 1 84 ? 5.586 -10.157 -0.555 1.00 92.94 84 PRO A N 1
ATOM 644 C CA . PRO A 1 84 ? 6.452 -9.652 0.515 1.00 92.94 84 PRO A CA 1
ATOM 645 C C . PRO A 1 84 ? 5.741 -8.876 1.632 1.00 92.94 84 PRO A C 1
ATOM 647 O O . PRO A 1 84 ? 6.299 -8.745 2.718 1.00 92.94 84 PRO A O 1
ATOM 650 N N . VAL A 1 85 ? 4.541 -8.341 1.382 1.00 95.62 85 VAL A N 1
ATOM 651 C CA . VAL A 1 85 ? 3.796 -7.535 2.365 1.00 95.62 85 VAL A CA 1
ATOM 652 C C . VAL A 1 85 ? 2.471 -8.153 2.796 1.00 95.62 85 VAL A C 1
ATOM 654 O O . VAL A 1 85 ? 1.909 -7.709 3.792 1.00 95.62 85 VAL A O 1
ATOM 657 N N . LEU A 1 86 ? 1.968 -9.184 2.107 1.00 94.06 86 LEU A N 1
ATOM 658 C CA . LEU A 1 86 ? 0.651 -9.764 2.405 1.00 94.06 86 LEU A CA 1
ATOM 659 C C . LEU A 1 86 ? 0.565 -10.365 3.813 1.00 94.06 86 LEU A C 1
ATOM 661 O O . LEU A 1 86 ? -0.461 -10.198 4.473 1.00 94.06 86 LEU A O 1
ATOM 665 N N . GLY A 1 87 ? 1.636 -11.016 4.285 1.00 96.12 87 GLY A N 1
ATOM 666 C CA . GLY A 1 87 ? 1.651 -11.700 5.583 1.00 96.12 87 GLY A CA 1
ATOM 667 C C . GLY A 1 87 ? 1.314 -10.785 6.764 1.00 96.12 87 GLY A C 1
ATOM 668 O O . GLY A 1 87 ? 0.573 -11.184 7.657 1.00 96.12 87 GLY A O 1
ATOM 669 N N . GLU A 1 88 ? 1.797 -9.541 6.744 1.00 97.25 88 GLU A N 1
ATOM 670 C CA . GLU A 1 88 ? 1.472 -8.541 7.769 1.00 97.25 88 GLU A CA 1
ATOM 671 C C . GLU A 1 88 ? 0.354 -7.581 7.319 1.00 97.25 88 GLU A C 1
ATOM 673 O O . GLU A 1 88 ? -0.484 -7.163 8.120 1.00 97.25 88 GLU A O 1
ATOM 678 N N . GLY A 1 89 ? 0.297 -7.257 6.026 1.00 97.75 89 GLY A N 1
ATOM 679 C CA . GLY A 1 89 ? -0.650 -6.302 5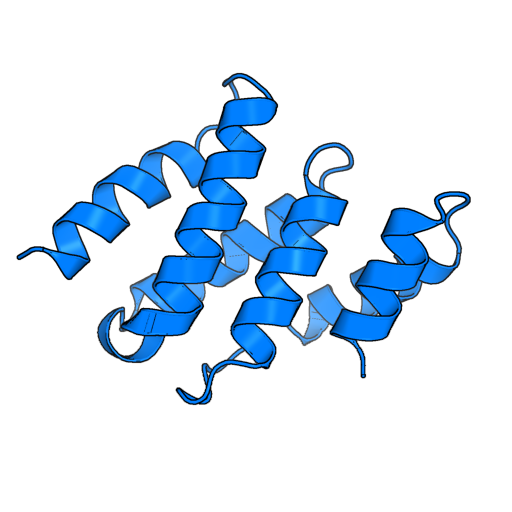.457 1.00 97.75 89 GLY A CA 1
ATOM 680 C C . GLY A 1 89 ? -2.106 -6.751 5.562 1.00 97.75 89 GLY A C 1
ATOM 681 O O . GLY A 1 89 ? -2.957 -5.949 5.946 1.00 97.75 89 GLY A O 1
ATOM 682 N N . VAL A 1 90 ? -2.408 -8.026 5.290 1.00 97.69 90 VAL A N 1
ATOM 683 C CA . VAL A 1 90 ? -3.788 -8.541 5.341 1.00 97.69 90 VAL A CA 1
ATOM 684 C C . VAL A 1 90 ? -4.375 -8.473 6.763 1.00 97.69 90 VAL A C 1
ATOM 686 O O . VAL A 1 90 ? -5.466 -7.916 6.917 1.00 97.69 90 VAL A O 1
ATOM 689 N N . PRO A 1 91 ? -3.679 -8.923 7.831 1.00 98.25 91 PRO A N 1
ATOM 690 C CA . PRO A 1 91 ? -4.139 -8.711 9.207 1.00 98.25 91 PRO A CA 1
ATOM 691 C C . PRO A 1 91 ? -4.375 -7.237 9.571 1.00 98.25 91 PRO A C 1
ATOM 693 O O . PRO A 1 91 ? -5.357 -6.916 10.251 1.00 98.25 91 PRO A O 1
ATOM 696 N N . ILE A 1 92 ? -3.509 -6.327 9.106 1.00 98.31 92 ILE A N 1
ATOM 697 C CA . ILE A 1 92 ? -3.666 -4.882 9.330 1.00 98.31 92 ILE A CA 1
ATOM 698 C C . ILE A 1 92 ? -4.936 -4.367 8.649 1.00 98.31 92 ILE A C 1
ATOM 700 O O . ILE A 1 92 ? -5.743 -3.704 9.306 1.00 98.31 92 ILE A O 1
ATOM 704 N N . LEU A 1 93 ? -5.155 -4.712 7.378 1.00 98.25 93 LEU A N 1
ATOM 705 C CA . LEU A 1 93 ? -6.371 -4.359 6.644 1.00 98.25 93 LEU A CA 1
ATOM 706 C C . LEU A 1 93 ? -7.614 -4.889 7.371 1.00 98.25 93 LEU A C 1
ATOM 708 O O . LEU A 1 93 ? -8.511 -4.118 7.712 1.00 98.25 93 LEU A O 1
ATOM 712 N N . ALA A 1 94 ? -7.634 -6.167 7.747 1.00 97.81 94 ALA A N 1
ATOM 713 C CA . ALA A 1 94 ? -8.744 -6.748 8.503 1.00 97.81 94 ALA A CA 1
ATOM 714 C C . ALA A 1 94 ? -9.013 -6.008 9.833 1.00 97.81 94 ALA A C 1
ATOM 716 O O . ALA A 1 94 ? -10.162 -5.868 10.265 1.00 97.81 94 ALA A O 1
ATOM 717 N N . SER A 1 95 ? -7.975 -5.474 10.488 1.00 97.88 95 SER A N 1
ATOM 718 C CA . SER A 1 95 ? -8.137 -4.652 11.695 1.00 97.88 95 SER A CA 1
ATOM 719 C C . SER A 1 95 ? -8.902 -3.343 11.439 1.00 97.88 95 SER A C 1
ATOM 721 O O . SER A 1 95 ? -9.631 -2.877 12.320 1.00 97.88 95 SER A O 1
ATOM 723 N N . PHE A 1 96 ? -8.804 -2.771 10.236 1.00 98.31 96 PHE A N 1
ATOM 724 C CA . PHE A 1 96 ? -9.466 -1.517 9.871 1.00 98.31 96 PHE A CA 1
ATOM 725 C C . PHE A 1 96 ? -10.981 -1.647 9.729 1.00 98.31 96 PHE A C 1
ATOM 727 O O . PHE A 1 96 ? -11.700 -0.686 10.010 1.00 98.31 96 PHE A O 1
ATOM 734 N N . LEU A 1 97 ? -11.491 -2.839 9.413 1.00 97.81 97 LEU A N 1
ATOM 735 C CA . LEU A 1 97 ? -12.934 -3.113 9.341 1.00 97.81 97 LEU A CA 1
ATOM 736 C C . LEU A 1 97 ? -13.650 -2.880 10.686 1.00 97.81 97 LEU A C 1
ATOM 738 O O . LEU A 1 97 ? -14.848 -2.582 10.725 1.00 97.81 97 LEU A O 1
ATOM 742 N N . ARG A 1 98 ? -12.903 -2.942 11.795 1.00 97.12 98 ARG A N 1
ATOM 743 C CA . ARG A 1 98 ? -13.393 -2.694 13.160 1.00 97.12 98 ARG A CA 1
ATOM 744 C C . ARG A 1 98 ? -13.332 -1.217 13.584 1.00 97.12 98 ARG A C 1
ATOM 746 O O . ARG A 1 98 ? -13.878 -0.871 14.626 1.00 97.12 98 ARG A O 1
ATOM 753 N N . LYS A 1 99 ? -12.700 -0.326 12.807 1.00 94.81 99 LYS A N 1
ATOM 754 C CA . LYS A 1 99 ? -12.550 1.107 13.145 1.00 94.81 99 LYS A CA 1
ATOM 755 C C . LYS A 1 99 ? -13.817 1.903 12.830 1.00 94.81 99 LYS A C 1
ATOM 757 O O . LYS A 1 99 ? -14.455 1.651 11.817 1.00 94.81 99 LYS A O 1
ATOM 762 N N . ASN A 1 100 ? -14.159 2.921 13.624 1.00 96.12 100 ASN A N 1
ATOM 763 C CA . ASN A 1 100 ? -15.319 3.790 13.359 1.00 96.12 100 ASN A CA 1
ATOM 764 C C . ASN A 1 100 ? -15.034 4.861 12.280 1.00 96.12 100 ASN A C 1
ATOM 766 O O . ASN A 1 100 ? -15.196 6.055 12.508 1.00 96.12 100 ASN A O 1
ATOM 770 N N . GLN A 1 101 ? -14.555 4.441 11.106 1.00 96.62 101 GLN A N 1
ATOM 771 C CA . GLN A 1 101 ? -14.217 5.330 9.994 1.00 96.62 101 GLN A CA 1
ATOM 772 C C . GLN A 1 101 ? -14.739 4.745 8.677 1.00 96.62 101 GLN A C 1
ATOM 774 O O . GLN A 1 101 ? -14.140 3.835 8.104 1.00 96.62 101 GLN A O 1
ATOM 779 N N . ARG A 1 102 ? -15.860 5.280 8.175 1.00 97.69 102 ARG A N 1
ATOM 780 C CA . ARG A 1 102 ? -16.567 4.752 6.992 1.00 97.69 102 ARG A CA 1
ATOM 781 C C . ARG A 1 102 ? -15.671 4.621 5.759 1.00 97.69 102 ARG A C 1
ATOM 783 O O . ARG A 1 102 ? -15.640 3.560 5.147 1.00 97.69 102 ARG A O 1
ATOM 790 N N . ALA A 1 103 ? -14.939 5.681 5.411 1.00 98.00 103 ALA A N 1
ATOM 791 C CA . ALA A 1 103 ? -14.073 5.689 4.230 1.00 98.00 103 ALA A CA 1
ATOM 792 C C . ALA A 1 103 ? -12.973 4.618 4.306 1.00 98.00 103 ALA A C 1
ATOM 794 O O . ALA A 1 103 ? -12.668 3.980 3.303 1.00 98.00 103 ALA A O 1
ATOM 795 N N . LEU A 1 104 ? -12.422 4.387 5.503 1.00 98.00 104 LEU A N 1
ATOM 796 C CA . LEU A 1 104 ? -11.416 3.357 5.730 1.00 98.00 104 LEU A CA 1
ATOM 797 C C . LEU A 1 104 ? -12.006 1.956 5.587 1.00 98.00 104 LEU A C 1
ATOM 799 O O . LEU A 1 104 ? -11.405 1.135 4.905 1.00 98.00 104 LEU A O 1
ATOM 803 N N . LYS A 1 105 ? -13.189 1.690 6.155 1.00 98.19 105 LYS A N 1
ATOM 804 C CA . LYS A 1 105 ? -13.856 0.389 5.985 1.00 98.19 105 LYS A CA 1
ATOM 805 C C . LYS A 1 105 ? -14.113 0.069 4.515 1.00 98.19 105 LYS A C 1
ATOM 807 O O . LYS A 1 105 ? -13.736 -1.005 4.070 1.00 98.19 105 LYS A O 1
ATOM 812 N N . LEU A 1 106 ? -14.707 1.008 3.773 1.00 98.12 106 LEU A N 1
ATOM 813 C CA . LEU A 1 106 ? -15.014 0.811 2.353 1.00 98.12 106 LEU A CA 1
ATOM 814 C C . LEU A 1 106 ? -13.744 0.584 1.532 1.00 98.12 106 LEU A C 1
ATOM 816 O O . LEU A 1 106 ? -13.678 -0.380 0.784 1.00 98.12 106 LEU A O 1
ATOM 820 N N . GLY A 1 107 ? -12.717 1.417 1.731 1.00 98.12 107 GLY A N 1
ATOM 821 C CA . GLY A 1 107 ? -11.440 1.230 1.044 1.00 98.12 107 GLY A CA 1
ATOM 822 C C . GLY A 1 107 ? -10.780 -0.106 1.385 1.00 98.12 107 GLY A C 1
ATOM 823 O O . GLY A 1 107 ? -10.180 -0.723 0.519 1.00 98.12 107 GLY A O 1
ATOM 824 N N . THR A 1 108 ? -10.904 -0.566 2.633 1.00 98.19 108 THR A N 1
ATOM 825 C CA . THR A 1 108 ? -10.319 -1.845 3.060 1.00 98.19 108 THR A CA 1
ATOM 826 C C . THR A 1 108 ? -11.046 -3.030 2.431 1.00 98.19 108 THR A C 1
ATOM 828 O O . THR A 1 108 ? -10.380 -3.966 2.013 1.00 98.19 108 THR A O 1
ATOM 831 N N . LEU A 1 109 ? -12.379 -2.989 2.334 1.00 97.75 109 LEU A N 1
ATOM 832 C CA . LEU A 1 109 ? -13.143 -4.024 1.630 1.00 97.75 109 LEU A CA 1
ATOM 833 C C . LEU A 1 109 ? -12.699 -4.113 0.169 1.00 97.75 109 LEU A C 1
ATOM 835 O O . LEU A 1 109 ? -12.255 -5.169 -0.248 1.00 97.75 109 LEU A O 1
ATOM 839 N N . SER A 1 110 ? -12.647 -2.982 -0.541 1.00 97.31 110 SER A N 1
ATOM 840 C CA . SER A 1 110 ? -12.175 -2.958 -1.932 1.00 97.31 110 SER A CA 1
ATOM 841 C C . SER A 1 110 ? -10.731 -3.435 -2.114 1.00 97.31 110 SER A C 1
ATOM 843 O O . SER A 1 110 ? -10.376 -3.875 -3.197 1.00 97.31 110 SER A O 1
ATOM 845 N N . ALA A 1 111 ? -9.884 -3.319 -1.088 1.00 96.56 111 ALA A N 1
ATOM 846 C CA . ALA A 1 111 ? -8.509 -3.814 -1.131 1.00 96.56 111 ALA A CA 1
ATOM 847 C C . ALA A 1 111 ? -8.397 -5.330 -0.885 1.00 96.56 111 ALA A C 1
ATOM 849 O O . ALA A 1 111 ? -7.339 -5.902 -1.140 1.00 96.56 111 ALA A O 1
ATOM 850 N N . LEU A 1 112 ? -9.433 -5.943 -0.307 1.00 94.06 112 LEU A N 1
ATOM 851 C CA . LEU A 1 112 ? -9.498 -7.363 0.047 1.00 94.06 112 LEU A CA 1
ATOM 852 C C . LEU A 1 112 ? -10.426 -8.173 -0.878 1.00 94.06 112 LEU A C 1
ATOM 854 O O . LEU A 1 112 ? -10.439 -9.396 -0.745 1.00 94.06 112 LEU A O 1
ATOM 858 N N . ASP A 1 113 ? -11.190 -7.503 -1.747 1.00 87.38 113 ASP A N 1
ATOM 859 C CA . ASP A 1 113 ? -12.028 -8.097 -2.801 1.00 87.38 113 ASP A CA 1
ATOM 860 C C . ASP A 1 113 ? -11.170 -8.737 -3.911 1.00 87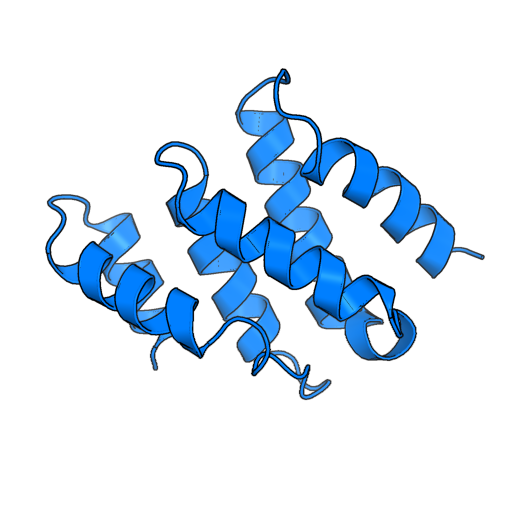.38 113 ASP A C 1
ATOM 862 O O . ASP A 1 113 ? -11.509 -9.868 -4.332 1.00 87.38 113 ASP A O 1
#

Foldseek 3Di:
DVLCVQLVVLVVQCPDPPDDLVSNLVSLQSVLVSCLPPVVVCPPVNLVVLVSLLVLCPDPSRNLSSLQSLLSNCPRPVNHDNVSRCVPNLVSLVVQCPDPDVSSNVSSVSNVD

Radius of gyration: 13.39 Å; chains: 1; bounding box: 33×30×31 Å